Protein AF-A0A116KPY0-F1 (afdb_monomer)

Sequence (129 aa):
MREEKLGYFAAVAFVLICLCLWVFSPQIIGVVNQKDYEVQKVNERTSYKIRKSVEDTARSMISSYQNDKLAYEQYKDSESQEHQSWAQSYKQRANSTATKYNDYILKNSYVWEGNIPSDIDMELEVLYD

Structure (mmCIF, N/CA/C/O backbone):
data_AF-A0A116KPY0-F1
#
_entry.id   AF-A0A116KPY0-F1
#
loop_
_atom_site.group_PDB
_atom_site.id
_atom_site.type_symbol
_atom_site.label_atom_id
_atom_site.label_alt_id
_atom_site.label_comp_id
_atom_site.label_asym_id
_atom_site.label_entity_id
_atom_site.label_seq_id
_atom_site.pdbx_PDB_ins_code
_atom_site.Cartn_x
_atom_site.Cartn_y
_atom_site.Cartn_z
_atom_site.occupancy
_atom_site.B_iso_or_equiv
_atom_site.auth_seq_id
_atom_site.auth_comp_id
_atom_site.auth_asym_id
_atom_site.auth_atom_id
_atom_site.pdbx_PDB_model_num
ATOM 1 N N . MET A 1 1 ? 24.062 0.025 -74.319 1.00 59.38 1 MET A N 1
ATOM 2 C CA . MET A 1 1 ? 22.779 -0.299 -73.645 1.00 59.38 1 MET A CA 1
ATOM 3 C C . MET A 1 1 ? 22.802 -1.497 -72.687 1.00 59.38 1 MET A C 1
ATOM 5 O O . MET A 1 1 ? 22.381 -1.297 -71.557 1.00 59.38 1 MET A O 1
ATOM 9 N N . ARG A 1 2 ? 23.214 -2.728 -73.058 1.00 61.72 2 ARG A N 1
ATOM 10 C CA . ARG A 1 2 ? 23.197 -3.873 -72.107 1.00 61.72 2 ARG A CA 1
ATOM 11 C C . ARG A 1 2 ? 24.331 -3.806 -71.068 1.00 61.72 2 ARG A C 1
ATOM 13 O O . ARG A 1 2 ? 24.078 -4.052 -69.896 1.00 61.72 2 ARG A O 1
ATOM 20 N N . GLU A 1 3 ? 25.531 -3.397 -71.477 1.00 68.56 3 GLU A N 1
ATOM 21 C CA . GLU A 1 3 ? 26.697 -3.295 -70.579 1.00 68.56 3 GLU A CA 1
ATOM 22 C C . GLU A 1 3 ? 26.642 -2.079 -69.638 1.00 68.56 3 GLU A C 1
ATOM 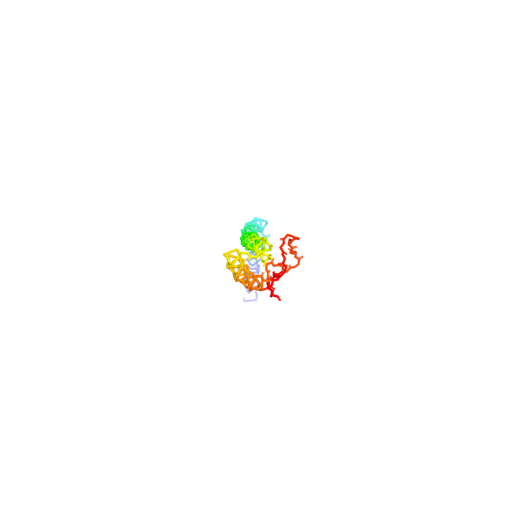24 O O . GLU A 1 3 ? 26.964 -2.194 -68.461 1.00 68.56 3 GLU A O 1
ATOM 29 N N . GLU A 1 4 ? 26.112 -0.942 -70.098 1.00 71.38 4 GLU A N 1
ATOM 30 C CA . GLU A 1 4 ? 25.907 0.254 -69.259 1.00 71.38 4 GLU A CA 1
ATOM 31 C C . GLU A 1 4 ? 24.882 0.014 -68.139 1.00 71.38 4 GLU A C 1
ATOM 33 O O . GLU A 1 4 ? 25.069 0.462 -67.008 1.00 71.38 4 GLU A O 1
ATOM 38 N N . LYS A 1 5 ? 23.813 -0.746 -68.424 1.00 73.31 5 LYS A N 1
ATOM 39 C CA . LYS A 1 5 ? 22.828 -1.144 -67.406 1.00 73.31 5 LYS A CA 1
ATOM 40 C C . LYS A 1 5 ? 23.421 -2.115 -66.384 1.00 73.31 5 LYS A C 1
ATOM 42 O O . LYS A 1 5 ? 23.064 -2.035 -65.214 1.00 73.31 5 LYS A O 1
ATOM 47 N N . LEU A 1 6 ? 24.335 -2.992 -66.805 1.00 78.62 6 LEU A N 1
ATOM 48 C CA . LEU A 1 6 ? 25.021 -3.931 -65.915 1.00 78.62 6 LEU A CA 1
ATOM 49 C C . LEU A 1 6 ? 25.975 -3.202 -64.952 1.00 78.62 6 LEU A C 1
ATOM 51 O O . LEU A 1 6 ? 25.968 -3.488 -63.756 1.00 78.62 6 LEU A O 1
ATOM 55 N N . GLY A 1 7 ? 26.725 -2.210 -65.446 1.00 82.81 7 GLY A N 1
ATOM 56 C CA . GLY A 1 7 ? 27.597 -1.368 -64.617 1.00 82.81 7 GLY A CA 1
ATOM 57 C C . GLY A 1 7 ? 26.829 -0.530 -63.589 1.00 82.81 7 GLY A C 1
ATOM 58 O O . GLY A 1 7 ? 27.230 -0.454 -62.429 1.00 82.81 7 GLY A O 1
ATOM 59 N N . TYR A 1 8 ? 25.680 0.034 -63.976 1.00 86.44 8 TYR A N 1
ATOM 60 C CA . TYR A 1 8 ? 24.814 0.772 -63.050 1.00 86.44 8 TYR A CA 1
ATOM 61 C C . TYR A 1 8 ? 24.224 -0.133 -61.958 1.00 86.44 8 TYR A C 1
ATOM 63 O O . TYR A 1 8 ? 24.247 0.224 -60.782 1.00 86.44 8 TYR A O 1
ATOM 71 N N . PHE A 1 9 ? 23.755 -1.332 -62.319 1.00 86.19 9 PHE A N 1
ATOM 72 C CA . PHE A 1 9 ? 23.277 -2.317 -61.342 1.00 86.19 9 PHE A CA 1
ATOM 73 C C . PHE 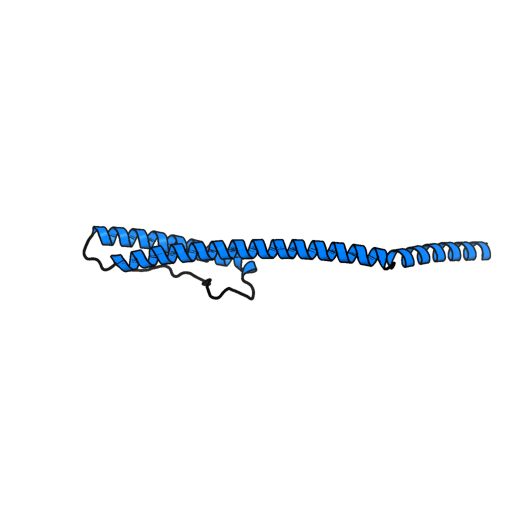A 1 9 ? 24.369 -2.728 -60.351 1.00 86.19 9 PHE A C 1
ATOM 75 O O . PHE A 1 9 ? 24.099 -2.816 -59.154 1.00 86.19 9 PHE A O 1
ATOM 82 N N . ALA A 1 10 ? 25.601 -2.932 -60.825 1.00 87.31 10 ALA A N 1
ATOM 83 C CA . ALA A 1 10 ? 26.736 -3.245 -59.963 1.00 87.31 10 ALA A CA 1
ATOM 84 C C . ALA A 1 10 ? 27.062 -2.092 -58.996 1.00 87.31 10 ALA A C 1
ATOM 86 O O . ALA A 1 10 ? 27.289 -2.334 -57.812 1.00 87.31 10 ALA A O 1
ATOM 87 N N . ALA A 1 11 ? 27.016 -0.842 -59.468 1.00 87.88 11 ALA A N 1
ATOM 88 C CA . ALA A 1 11 ? 27.234 0.332 -58.625 1.00 87.88 11 ALA A CA 1
ATOM 89 C C . ALA A 1 11 ? 26.144 0.487 -57.549 1.00 87.88 11 ALA A C 1
ATOM 91 O O . ALA A 1 11 ? 26.458 0.715 -56.381 1.00 87.88 11 ALA A O 1
ATOM 92 N N . VAL A 1 12 ? 24.869 0.301 -57.908 1.00 90.19 12 VAL A N 1
ATOM 93 C CA . VAL A 1 12 ? 23.751 0.345 -56.949 1.00 90.19 12 VAL A CA 1
ATOM 94 C C . VAL A 1 12 ? 23.861 -0.786 -55.925 1.00 90.19 12 VAL A C 1
ATOM 96 O O . VAL A 1 12 ? 23.705 -0.546 -54.728 1.00 90.19 12 VAL A O 1
ATOM 99 N N . ALA A 1 13 ? 24.184 -2.004 -56.365 1.00 89.00 13 ALA A N 1
ATOM 100 C CA . ALA A 1 13 ? 24.389 -3.138 -55.469 1.00 89.00 13 ALA A CA 1
ATOM 101 C C . ALA A 1 13 ? 25.551 -2.891 -54.495 1.00 89.00 13 ALA A C 1
ATOM 103 O O . ALA A 1 13 ? 25.421 -3.171 -53.306 1.00 89.00 13 ALA A O 1
ATOM 104 N N . PHE A 1 14 ? 26.656 -2.309 -54.964 1.00 89.19 14 PHE A N 1
ATOM 105 C CA . PHE A 1 14 ? 27.798 -1.966 -54.119 1.00 89.19 14 PHE A CA 1
ATOM 106 C C . PHE A 1 14 ? 27.436 -0.932 -53.044 1.00 89.19 14 PHE A C 1
ATOM 108 O O . PHE A 1 14 ? 27.757 -1.126 -51.873 1.00 89.19 14 PHE A O 1
ATOM 115 N N . VAL A 1 15 ? 26.696 0.121 -53.408 1.00 90.00 15 VAL A N 1
ATOM 116 C CA . VAL A 1 15 ? 26.216 1.126 -52.445 1.00 90.00 15 VAL A CA 1
ATOM 117 C C . VAL A 1 15 ? 25.295 0.494 -51.398 1.00 90.00 15 VAL A C 1
ATOM 119 O O . VAL A 1 15 ? 25.451 0.764 -50.208 1.00 90.00 15 VAL A O 1
ATOM 122 N N . LEU A 1 16 ? 24.382 -0.391 -51.808 1.00 88.25 16 LEU A N 1
ATOM 123 C CA . LEU A 1 16 ? 23.508 -1.113 -50.879 1.00 88.25 16 LEU A CA 1
ATOM 124 C C . LEU A 1 16 ? 24.301 -2.019 -49.927 1.00 88.25 16 LEU A C 1
ATOM 126 O O . LEU A 1 16 ? 24.023 -2.030 -48.730 1.00 88.25 16 LEU A O 1
ATOM 130 N N . ILE A 1 17 ? 25.324 -2.717 -50.424 1.00 88.00 17 ILE A N 1
ATOM 131 C CA . ILE A 1 17 ? 26.202 -3.559 -49.599 1.00 88.00 17 ILE A CA 1
ATOM 132 C C . ILE A 1 17 ? 26.971 -2.708 -48.582 1.00 88.00 17 ILE A C 1
ATOM 134 O O . ILE A 1 17 ? 27.023 -3.069 -47.406 1.00 88.00 17 ILE A O 1
ATOM 138 N N . CYS A 1 18 ? 27.518 -1.559 -48.987 1.00 85.38 18 CYS A N 1
ATOM 139 C CA . CYS A 1 18 ? 28.190 -0.639 -48.067 1.00 85.38 18 CYS A CA 1
ATOM 140 C C . CYS A 1 18 ? 27.243 -0.112 -46.978 1.00 85.38 18 CYS A C 1
ATOM 142 O O . CYS A 1 18 ? 27.634 -0.054 -45.813 1.00 85.38 18 CYS A O 1
ATOM 144 N N . LEU A 1 19 ? 25.996 0.218 -47.327 1.00 85.38 19 LEU A N 1
ATOM 145 C CA . LEU A 1 19 ? 24.984 0.643 -46.355 1.00 85.38 19 LEU A CA 1
ATOM 146 C C . LEU A 1 19 ? 24.613 -0.487 -45.385 1.00 85.38 19 LEU A C 1
ATOM 148 O O . LEU A 1 19 ? 24.522 -0.246 -44.182 1.00 85.38 19 LEU A O 1
ATOM 152 N N . CYS A 1 20 ? 24.466 -1.724 -45.868 1.00 82.12 20 CYS A N 1
ATOM 153 C CA . CYS A 1 20 ? 24.232 -2.883 -45.006 1.00 82.12 20 CYS A CA 1
ATOM 154 C C . CYS A 1 20 ? 25.398 -3.105 -44.032 1.00 82.12 20 CYS A C 1
ATOM 156 O O . CYS A 1 20 ? 25.173 -3.213 -42.829 1.00 82.12 20 CYS A O 1
ATOM 158 N N . LEU A 1 21 ? 26.643 -3.113 -44.519 1.00 79.88 21 LEU A N 1
ATOM 159 C CA . LEU A 1 21 ? 27.829 -3.279 -43.670 1.00 79.88 21 LEU A CA 1
ATOM 160 C C . LEU A 1 21 ? 27.964 -2.160 -42.628 1.00 79.88 21 LEU A C 1
ATOM 162 O O . LEU A 1 21 ? 28.443 -2.409 -41.522 1.00 79.88 21 LEU A O 1
ATOM 166 N N . TRP A 1 22 ? 27.508 -0.948 -42.952 1.00 78.38 22 TRP A N 1
ATOM 167 C CA . TRP A 1 22 ? 27.476 0.162 -42.006 1.00 78.38 22 TRP A CA 1
ATOM 168 C C . TRP A 1 22 ? 26.437 -0.061 -40.896 1.00 78.38 22 TRP A C 1
ATOM 170 O O . TRP A 1 22 ? 26.776 0.057 -39.721 1.00 78.38 22 TRP A O 1
ATOM 180 N N . VAL A 1 23 ? 25.211 -0.483 -41.230 1.00 76.06 23 VAL A N 1
ATOM 181 C CA . VAL A 1 23 ? 24.151 -0.783 -40.240 1.00 76.06 23 VAL A CA 1
ATOM 182 C C . VAL A 1 23 ? 24.526 -1.955 -39.324 1.00 76.06 23 VAL A C 1
ATOM 184 O O . VAL A 1 23 ? 24.256 -1.905 -38.126 1.00 76.06 23 VAL A O 1
ATOM 187 N N . PHE A 1 24 ? 25.196 -2.980 -39.857 1.00 74.75 24 PHE A N 1
ATOM 188 C CA . PHE A 1 24 ? 25.697 -4.120 -39.077 1.00 74.75 24 PHE A CA 1
ATOM 189 C C . PHE A 1 24 ? 27.041 -3.854 -38.387 1.00 74.75 24 PHE A C 1
ATOM 191 O O . PHE A 1 24 ? 27.625 -4.769 -37.800 1.00 74.75 24 PHE A O 1
ATOM 198 N N . SER A 1 25 ? 27.558 -2.623 -38.444 1.00 82.94 25 SER A N 1
ATOM 199 C CA . SER A 1 25 ? 28.826 -2.311 -37.799 1.00 82.94 25 SER A CA 1
ATOM 200 C C . SER A 1 25 ? 28.729 -2.531 -36.278 1.00 82.94 25 SER A C 1
ATOM 202 O O . SER A 1 25 ? 27.765 -2.093 -35.638 1.00 82.94 25 SER A O 1
ATOM 204 N N . PRO A 1 26 ? 29.743 -3.163 -35.657 1.00 76.62 26 PRO A N 1
ATOM 205 C CA . PRO A 1 26 ? 29.753 -3.411 -34.214 1.00 76.62 26 PRO A CA 1
ATOM 206 C C . PRO A 1 26 ? 29.600 -2.139 -33.367 1.00 76.62 26 PRO A C 1
ATOM 208 O O . PRO A 1 26 ? 29.085 -2.190 -32.254 1.00 76.62 26 PRO A O 1
ATOM 211 N N . GLN A 1 27 ? 30.021 -0.989 -33.903 1.00 77.19 27 GLN A N 1
ATOM 212 C CA . GLN A 1 27 ? 29.917 0.312 -33.243 1.00 77.19 27 GLN A CA 1
ATOM 213 C C . GLN A 1 27 ? 28.461 0.778 -33.108 1.00 77.19 27 GLN A C 1
ATOM 215 O O . GLN A 1 27 ? 28.064 1.219 -32.032 1.00 77.19 27 GLN A O 1
ATOM 220 N N . ILE A 1 28 ? 27.650 0.639 -34.163 1.00 77.62 28 ILE A N 1
ATOM 221 C CA . ILE A 1 28 ? 26.231 1.023 -34.136 1.00 77.62 28 ILE A CA 1
ATOM 222 C C . ILE A 1 28 ? 25.440 0.079 -33.224 1.00 77.62 28 ILE A C 1
ATOM 224 O O . ILE A 1 28 ? 24.664 0.546 -32.390 1.00 77.62 28 ILE A O 1
ATOM 228 N N . ILE A 1 29 ? 25.698 -1.230 -33.307 1.00 78.75 29 ILE A N 1
ATOM 229 C CA . ILE A 1 29 ? 25.062 -2.229 -32.434 1.00 78.75 29 ILE A CA 1
ATOM 230 C C . ILE A 1 29 ? 25.403 -1.960 -30.958 1.00 78.75 29 ILE A C 1
ATOM 232 O O . ILE A 1 29 ? 24.522 -2.012 -30.103 1.00 78.75 29 ILE A O 1
ATOM 236 N N . GLY A 1 30 ? 26.657 -1.608 -30.649 1.00 81.88 30 GLY A N 1
ATOM 237 C CA . GLY A 1 30 ? 27.081 -1.263 -29.289 1.00 81.88 30 GLY A CA 1
ATOM 238 C C . GLY A 1 30 ? 26.343 -0.053 -28.707 1.00 81.88 30 GLY A C 1
ATOM 239 O O . GLY A 1 30 ? 25.903 -0.100 -27.558 1.00 81.88 30 GLY A O 1
ATOM 240 N N . VAL A 1 31 ? 26.147 1.002 -29.504 1.00 82.25 31 VAL A N 1
ATOM 241 C CA . VAL A 1 31 ? 25.407 2.207 -29.082 1.00 82.25 31 VAL A CA 1
ATOM 242 C C . VAL A 1 31 ? 23.919 1.911 -28.870 1.00 82.25 31 VAL A C 1
ATOM 244 O O . VAL A 1 31 ? 23.341 2.382 -27.890 1.00 82.25 31 VAL A O 1
ATOM 247 N N . VAL A 1 32 ? 23.298 1.112 -29.747 1.00 80.62 32 VAL A N 1
ATOM 248 C CA . VAL A 1 32 ? 21.894 0.692 -29.585 1.00 80.62 32 VAL A CA 1
ATOM 249 C C . VAL A 1 32 ? 21.728 -0.142 -28.315 1.00 80.62 32 VAL A C 1
ATOM 251 O O . VAL A 1 32 ? 20.874 0.182 -27.497 1.00 80.62 32 VAL A O 1
ATOM 254 N N . ASN A 1 33 ? 22.606 -1.119 -28.077 1.00 81.94 33 ASN A N 1
ATOM 255 C CA . ASN A 1 33 ? 22.566 -1.949 -26.870 1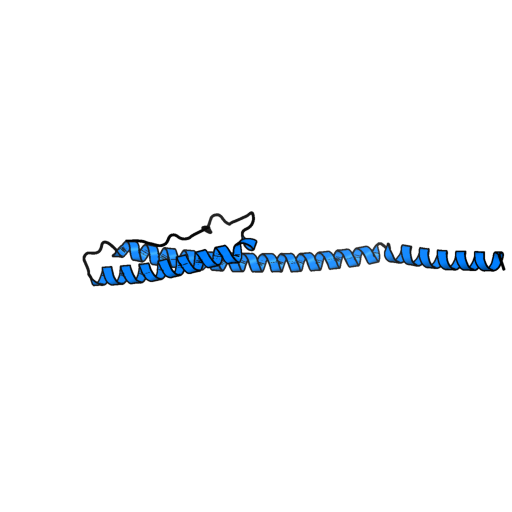.00 81.94 33 ASN A CA 1
ATOM 256 C C . ASN A 1 33 ? 22.756 -1.133 -25.584 1.00 81.94 33 ASN A C 1
ATOM 258 O O . ASN A 1 33 ? 22.080 -1.390 -24.590 1.00 81.94 33 ASN A O 1
ATOM 262 N N . GLN A 1 34 ? 23.659 -0.144 -25.582 1.00 86.31 34 GLN A N 1
ATOM 263 C CA . GLN A 1 34 ? 23.834 0.740 -24.428 1.00 86.31 34 GLN A CA 1
ATOM 264 C C . GLN A 1 34 ? 22.568 1.560 -24.167 1.00 86.31 34 GLN A C 1
ATOM 266 O O . GLN A 1 34 ? 22.120 1.649 -23.024 1.00 86.31 34 GLN A O 1
ATOM 271 N N . LYS A 1 35 ? 21.978 2.137 -25.219 1.00 83.81 35 LYS A N 1
ATOM 272 C CA . LYS A 1 35 ? 20.732 2.896 -25.105 1.00 83.81 35 LYS A CA 1
ATOM 273 C C . LYS A 1 35 ? 19.593 2.012 -24.591 1.00 83.81 35 LYS A C 1
ATOM 275 O O . LYS A 1 35 ? 18.875 2.427 -23.685 1.00 83.81 35 LYS A O 1
ATOM 280 N N . ASP A 1 36 ? 19.457 0.800 -25.119 1.00 85.50 36 ASP A N 1
ATOM 281 C CA . ASP A 1 36 ? 18.443 -0.161 -24.681 1.00 85.50 36 ASP A CA 1
ATOM 282 C C . ASP A 1 36 ? 18.652 -0.558 -23.218 1.00 85.50 36 ASP A C 1
ATOM 284 O O . ASP A 1 36 ? 17.693 -0.590 -22.448 1.00 85.50 36 ASP A O 1
ATOM 288 N N . TYR A 1 37 ? 19.900 -0.772 -22.799 1.00 87.31 37 TYR A N 1
ATOM 289 C CA . TYR A 1 37 ? 20.242 -1.037 -21.403 1.00 87.31 37 TYR A CA 1
ATOM 290 C C . TYR A 1 37 ? 19.901 0.143 -20.481 1.00 87.31 37 TYR A C 1
ATOM 292 O O . TYR A 1 37 ? 19.338 -0.049 -19.403 1.00 87.31 37 TYR A O 1
ATOM 300 N N . GLU A 1 38 ? 20.195 1.379 -20.888 1.00 86.81 38 GLU A N 1
ATOM 301 C CA . GLU A 1 38 ? 19.836 2.573 -20.116 1.00 86.81 38 GLU A CA 1
ATOM 302 C C . GLU A 1 38 ? 18.314 2.744 -20.002 1.00 86.81 38 GLU A C 1
ATOM 304 O O . GLU A 1 38 ? 17.813 3.043 -18.914 1.00 86.81 38 GLU A O 1
ATOM 309 N N . VAL A 1 39 ? 17.570 2.485 -21.082 1.00 86.38 39 VAL A N 1
ATOM 310 C CA . VAL A 1 39 ? 16.099 2.489 -21.083 1.00 86.38 39 VAL A CA 1
ATOM 311 C C . VAL A 1 39 ? 15.550 1.402 -20.160 1.00 86.38 39 VAL A C 1
ATOM 313 O O . VAL A 1 39 ? 14.698 1.696 -19.321 1.00 86.38 39 VAL A O 1
ATOM 316 N N . GLN A 1 40 ? 16.061 0.171 -20.251 1.00 85.75 40 GLN A N 1
ATOM 317 C CA . GLN A 1 40 ? 15.673 -0.931 -19.364 1.00 85.75 40 GLN A CA 1
ATOM 318 C C . GLN A 1 40 ? 15.928 -0.571 -17.900 1.00 85.75 40 GLN A C 1
ATOM 320 O O . GLN A 1 40 ? 15.024 -0.667 -17.075 1.00 85.75 40 GLN A O 1
ATOM 325 N N . LYS A 1 41 ? 17.104 -0.025 -17.586 1.00 88.12 41 LYS A N 1
ATOM 326 C CA . LYS A 1 41 ? 17.461 0.420 -16.235 1.00 88.12 41 LYS A CA 1
ATOM 327 C C . LYS A 1 41 ? 16.526 1.508 -15.699 1.00 88.12 41 LYS A C 1
ATOM 329 O O . LYS A 1 41 ? 16.200 1.516 -14.510 1.00 88.12 41 LYS A O 1
ATOM 334 N N . VAL A 1 42 ? 16.108 2.461 -16.534 1.00 81.06 42 VAL A N 1
ATOM 335 C CA . VAL A 1 42 ? 15.138 3.498 -16.139 1.00 81.06 42 VAL A CA 1
ATOM 336 C C . VAL A 1 42 ? 13.747 2.896 -15.929 1.00 81.06 42 VAL A C 1
ATOM 338 O O . VAL A 1 42 ? 13.091 3.224 -14.936 1.00 81.06 42 VAL A O 1
ATOM 341 N N . ASN A 1 43 ? 13.319 1.990 -16.807 1.00 81.88 43 ASN A N 1
ATOM 342 C CA . ASN A 1 43 ? 12.042 1.289 -16.688 1.00 81.88 43 ASN A CA 1
ATOM 343 C C . ASN A 1 43 ? 11.984 0.432 -15.417 1.00 81.88 43 ASN A C 1
ATOM 345 O O . ASN A 1 43 ? 11.028 0.543 -14.653 1.00 81.88 43 ASN A O 1
ATOM 349 N N . GLU A 1 44 ? 13.032 -0.337 -15.124 1.00 82.00 44 GLU A N 1
ATOM 350 C CA . GLU A 1 44 ? 13.155 -1.136 -13.900 1.00 82.00 44 GLU A CA 1
ATOM 351 C C . GLU A 1 44 ? 13.107 -0.266 -12.644 1.00 82.00 44 GLU A C 1
ATOM 353 O O . GLU A 1 44 ? 12.358 -0.556 -11.712 1.00 82.00 44 GLU A O 1
ATOM 358 N N . ARG A 1 45 ? 13.854 0.848 -12.619 1.00 82.50 45 ARG A N 1
ATOM 359 C CA . ARG A 1 45 ? 13.810 1.804 -11.498 1.00 82.50 45 ARG A CA 1
ATOM 360 C C . ARG A 1 45 ? 12.415 2.381 -11.295 1.00 82.50 45 ARG A C 1
ATOM 362 O O . ARG A 1 45 ? 12.005 2.580 -10.154 1.00 82.50 45 ARG A O 1
ATOM 369 N N . THR A 1 46 ? 11.717 2.691 -12.381 1.00 82.19 46 THR A N 1
ATOM 370 C CA . THR A 1 46 ? 10.366 3.260 -12.335 1.00 82.19 46 THR A CA 1
ATOM 371 C C . THR A 1 46 ? 9.369 2.225 -11.826 1.00 82.19 46 THR A C 1
ATOM 373 O O . THR A 1 46 ? 8.638 2.510 -10.882 1.00 82.19 46 THR A O 1
ATOM 376 N N . SER A 1 47 ? 9.417 1.003 -12.361 1.00 84.06 47 SER A N 1
ATOM 377 C CA . SER A 1 47 ? 8.616 -0.136 -11.900 1.00 84.06 47 SER A CA 1
ATOM 378 C C . SER A 1 47 ? 8.847 -0.429 -10.414 1.00 84.06 47 SER A C 1
ATOM 380 O O . SER A 1 47 ? 7.895 -0.486 -9.635 1.00 84.06 47 SER A O 1
ATOM 382 N N . TYR A 1 48 ? 10.111 -0.488 -9.978 1.00 87.12 48 TYR A N 1
ATOM 383 C CA . TYR A 1 48 ? 10.460 -0.671 -8.569 1.00 87.12 48 TYR A CA 1
ATOM 384 C C . TYR A 1 48 ? 9.902 0.444 -7.679 1.00 87.12 48 TYR A C 1
ATOM 386 O O . TYR A 1 48 ? 9.341 0.159 -6.624 1.00 87.12 48 TYR A O 1
ATOM 394 N N . LYS A 1 49 ? 10.037 1.712 -8.087 1.00 88.56 49 LYS A N 1
ATOM 395 C CA . LYS A 1 49 ? 9.501 2.850 -7.324 1.00 88.56 49 LYS A CA 1
ATOM 396 C C . LYS A 1 49 ? 7.982 2.784 -7.192 1.00 88.56 49 LYS A C 1
ATOM 398 O O . LYS A 1 49 ? 7.479 3.052 -6.106 1.00 88.56 49 LYS A O 1
ATOM 403 N N . ILE A 1 50 ? 7.277 2.428 -8.267 1.00 88.31 50 ILE A N 1
ATOM 404 C CA . ILE A 1 50 ? 5.820 2.255 -8.249 1.00 88.31 50 ILE A CA 1
ATOM 405 C C . ILE A 1 50 ? 5.452 1.140 -7.273 1.00 88.31 50 ILE A C 1
ATOM 407 O O . ILE A 1 50 ? 4.686 1.387 -6.347 1.00 88.31 50 ILE A O 1
ATOM 411 N N . ARG A 1 51 ? 6.060 -0.045 -7.414 1.00 89.69 51 ARG A N 1
ATOM 412 C CA . ARG A 1 51 ? 5.795 -1.178 -6.521 1.00 89.69 51 ARG A CA 1
ATOM 413 C C . ARG A 1 51 ? 6.055 -0.824 -5.060 1.00 89.69 51 ARG A C 1
ATOM 415 O O . ARG A 1 51 ? 5.182 -1.009 -4.223 1.00 89.69 51 ARG A O 1
ATOM 422 N N . LYS A 1 52 ? 7.213 -0.228 -4.769 1.00 91.38 52 LYS A N 1
ATOM 423 C CA . LYS A 1 52 ? 7.566 0.211 -3.417 1.00 91.38 52 LYS A CA 1
ATOM 424 C C . LYS A 1 52 ? 6.558 1.215 -2.856 1.00 91.38 52 LYS A C 1
ATOM 426 O O . LYS A 1 52 ? 6.132 1.071 -1.722 1.00 91.38 52 LYS A O 1
ATOM 431 N N . SER A 1 53 ? 6.162 2.215 -3.642 1.00 92.56 53 SER A N 1
ATOM 432 C CA . SER A 1 53 ? 5.174 3.208 -3.202 1.00 92.56 53 SER A CA 1
ATOM 433 C C . SER A 1 53 ? 3.832 2.564 -2.859 1.00 92.56 53 SER A C 1
ATOM 435 O O . SER A 1 53 ? 3.160 3.011 -1.928 1.00 92.56 53 SER A O 1
ATOM 437 N N . VAL A 1 54 ? 3.437 1.543 -3.620 1.00 93.06 54 VAL A N 1
ATOM 438 C CA . VAL A 1 54 ? 2.189 0.818 -3.393 1.00 93.06 54 VAL A CA 1
ATOM 439 C C . VAL A 1 54 ? 2.279 -0.043 -2.133 1.00 93.06 54 VAL A C 1
ATOM 441 O O . VAL A 1 54 ? 1.398 0.028 -1.278 1.00 93.06 54 VAL A O 1
ATOM 444 N N . GLU A 1 55 ? 3.376 -0.779 -1.965 1.00 92.12 55 GLU A N 1
ATOM 445 C CA . GLU A 1 55 ? 3.659 -1.552 -0.753 1.00 92.12 55 GLU A CA 1
ATOM 446 C C . GLU A 1 55 ? 3.722 -0.684 0.510 1.00 92.12 55 GLU A C 1
ATOM 448 O O . GLU A 1 55 ? 3.108 -1.020 1.519 1.00 92.12 55 GLU A O 1
ATOM 453 N N . ASP A 1 56 ? 4.428 0.448 0.469 1.00 94.06 56 ASP A N 1
ATOM 454 C CA . ASP A 1 56 ? 4.569 1.346 1.620 1.00 94.06 56 ASP A CA 1
ATOM 455 C C . ASP A 1 56 ? 3.207 1.937 2.032 1.00 94.06 56 ASP A C 1
ATOM 457 O O . ASP A 1 56 ? 2.904 2.057 3.222 1.00 94.06 56 ASP A O 1
ATOM 461 N N . THR A 1 57 ? 2.344 2.238 1.055 1.00 95.19 57 THR A N 1
ATOM 462 C CA . THR A 1 57 ? 0.969 2.694 1.311 1.00 95.19 57 THR A CA 1
ATOM 463 C C . THR A 1 57 ? 0.125 1.581 1.932 1.00 95.19 57 THR A C 1
ATOM 465 O O . THR A 1 57 ? -0.549 1.819 2.936 1.00 95.19 57 THR A O 1
ATOM 468 N N . ALA A 1 58 ? 0.195 0.364 1.385 1.00 94.44 58 ALA A N 1
ATOM 469 C CA . ALA A 1 58 ? -0.508 -0.801 1.917 1.00 94.44 58 ALA A CA 1
ATOM 470 C C . ALA A 1 58 ? -0.103 -1.076 3.376 1.00 94.44 58 ALA A C 1
ATOM 472 O O . ALA A 1 58 ? -0.967 -1.144 4.249 1.00 94.44 58 ALA A O 1
ATOM 473 N N . ARG A 1 59 ? 1.203 -1.106 3.674 1.00 94.56 59 ARG A N 1
ATOM 474 C CA . ARG A 1 59 ? 1.732 -1.265 5.041 1.00 94.56 59 ARG A CA 1
ATOM 475 C C . ARG A 1 59 ? 1.245 -0.175 5.989 1.00 94.56 59 ARG A C 1
ATOM 477 O O . ARG A 1 59 ? 0.875 -0.467 7.125 1.00 94.56 59 ARG A O 1
ATOM 484 N N . SER A 1 60 ? 1.213 1.077 5.531 1.00 96.50 60 SER A N 1
ATOM 485 C CA . SER A 1 60 ? 0.687 2.181 6.338 1.00 96.50 60 SER A CA 1
ATOM 486 C C . SER A 1 60 ? -0.786 1.967 6.691 1.00 96.50 60 SER A C 1
ATOM 488 O O . SER A 1 60 ? -1.173 2.197 7.835 1.00 96.50 60 SER A O 1
ATOM 490 N N . MET A 1 61 ? -1.602 1.525 5.732 1.00 96.62 61 MET A N 1
ATOM 491 C CA . MET A 1 61 ? -3.027 1.264 5.953 1.00 96.62 61 MET A CA 1
ATOM 492 C C . MET A 1 61 ? -3.249 0.076 6.894 1.00 96.62 61 MET A C 1
ATOM 494 O O . MET A 1 61 ? -4.061 0.188 7.812 1.00 96.62 61 MET A O 1
ATOM 498 N N . ILE A 1 62 ? -2.494 -1.016 6.723 1.00 96.12 62 ILE A N 1
ATOM 499 C CA . ILE A 1 62 ? -2.521 -2.177 7.628 1.00 96.12 62 ILE A CA 1
ATOM 500 C C . ILE A 1 62 ? -2.176 -1.741 9.055 1.00 96.12 62 ILE A C 1
ATOM 502 O O . ILE A 1 62 ? -2.908 -2.063 9.987 1.00 96.12 62 ILE A O 1
ATOM 506 N N . SER A 1 63 ? -1.109 -0.956 9.237 1.00 96.56 63 SER A N 1
ATOM 507 C CA . SER A 1 63 ? -0.705 -0.472 10.562 1.00 96.56 63 SER A CA 1
ATOM 508 C C . SER A 1 63 ? -1.782 0.403 11.214 1.00 96.56 63 SER A C 1
ATOM 510 O O . SER A 1 63 ? -2.102 0.213 12.388 1.00 96.56 63 SER A O 1
ATOM 512 N N . SER A 1 64 ? -2.394 1.327 10.462 1.00 96.44 64 SER A N 1
ATOM 513 C CA . SER A 1 64 ? -3.516 2.131 10.966 1.00 96.44 64 SER A CA 1
ATOM 514 C C . SER A 1 64 ? -4.714 1.266 11.366 1.00 96.44 64 SER A C 1
ATOM 516 O O . SER A 1 64 ? -5.255 1.449 12.455 1.00 96.44 64 SER A O 1
ATOM 518 N N . TYR A 1 65 ? -5.085 0.293 10.529 1.00 97.69 65 TYR A N 1
ATOM 519 C CA . TYR A 1 65 ? -6.161 -0.650 10.827 1.00 97.69 65 TYR A CA 1
ATOM 520 C C . TYR A 1 65 ? -5.876 -1.464 12.093 1.00 97.69 65 TYR A C 1
ATOM 522 O O . TYR A 1 65 ? -6.743 -1.566 12.955 1.00 97.69 65 TYR A O 1
ATOM 530 N N . GLN A 1 66 ? -4.665 -2.006 12.238 1.00 96.25 66 GLN A N 1
ATOM 531 C CA . GLN A 1 66 ? -4.276 -2.802 13.404 1.00 96.25 66 GLN A CA 1
ATOM 532 C C . GLN A 1 66 ? -4.320 -1.985 14.698 1.00 96.25 66 GLN A C 1
ATOM 534 O O . GLN A 1 66 ? -4.801 -2.486 15.712 1.00 96.25 66 GLN A O 1
ATOM 539 N N . ASN A 1 67 ? -3.880 -0.723 14.663 1.00 97.12 67 ASN A N 1
ATOM 540 C CA . ASN A 1 67 ? -3.950 0.171 15.820 1.00 97.12 67 ASN A CA 1
ATOM 541 C C . ASN A 1 67 ? -5.400 0.449 16.241 1.00 97.12 67 ASN A C 1
ATOM 543 O O . ASN A 1 67 ? -5.727 0.361 17.425 1.00 97.12 67 ASN A O 1
ATOM 547 N N . ASP A 1 68 ? -6.277 0.752 15.280 1.00 97.31 68 ASP A N 1
ATOM 548 C CA . ASP A 1 68 ? -7.694 0.986 15.566 1.00 97.31 68 ASP A CA 1
ATOM 549 C C . ASP A 1 68 ? -8.406 -0.307 16.006 1.00 97.31 68 ASP A C 1
ATOM 551 O O . ASP A 1 68 ? -9.199 -0.271 16.945 1.00 97.31 68 ASP A O 1
ATOM 555 N N . LYS A 1 69 ? -8.087 -1.463 15.404 1.00 96.31 69 LYS A N 1
ATOM 556 C CA . LYS A 1 69 ? -8.609 -2.776 15.823 1.00 96.31 69 LYS A CA 1
ATOM 557 C C . LYS A 1 69 ? -8.194 -3.093 17.256 1.00 96.31 69 LYS A C 1
ATOM 559 O O . LYS A 1 69 ? -9.047 -3.442 18.061 1.00 96.31 69 LYS A O 1
ATOM 564 N N . LEU A 1 70 ? -6.920 -2.912 17.603 1.00 96.44 70 LEU A N 1
ATOM 565 C CA . LEU A 1 70 ? -6.424 -3.139 18.961 1.00 96.44 70 LEU A CA 1
ATOM 566 C C . LEU A 1 70 ? -7.140 -2.247 19.983 1.00 96.44 70 LEU A C 1
ATOM 568 O O . LEU A 1 70 ? -7.536 -2.719 21.047 1.00 96.44 70 LEU A O 1
ATOM 572 N N . ALA A 1 71 ? -7.337 -0.971 19.654 1.00 95.44 71 ALA A N 1
ATOM 573 C CA . ALA A 1 71 ? -8.048 -0.047 20.527 1.00 95.44 71 ALA A CA 1
ATOM 574 C C . ALA A 1 71 ? -9.541 -0.398 20.662 1.00 95.44 71 ALA A C 1
ATOM 576 O O . ALA A 1 71 ? -10.094 -0.298 21.754 1.00 95.44 71 ALA A O 1
ATOM 577 N N . TYR A 1 72 ? -10.194 -0.856 19.590 1.00 96.00 72 TY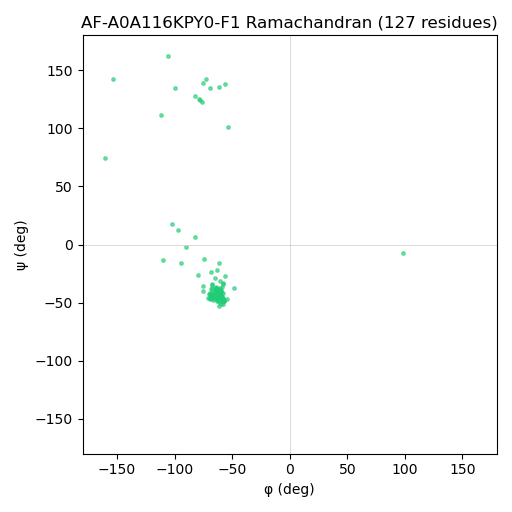R A N 1
ATOM 578 C CA . TYR A 1 72 ? -11.553 -1.397 19.669 1.00 96.00 72 TYR A CA 1
ATOM 579 C C . TYR A 1 72 ? -11.614 -2.610 20.607 1.00 96.00 72 TYR A C 1
ATOM 581 O O . TYR A 1 72 ? -12.403 -2.604 21.549 1.00 96.00 72 TYR A O 1
ATOM 589 N N . GLU A 1 73 ? -10.739 -3.596 20.406 1.00 93.81 73 GLU A N 1
ATOM 590 C CA . GLU A 1 73 ? -10.656 -4.810 21.228 1.00 93.81 73 GLU A CA 1
ATOM 591 C C . GLU A 1 73 ? -10.409 -4.500 22.712 1.00 93.81 73 GLU A C 1
ATOM 593 O O . GLU A 1 73 ? -10.944 -5.178 23.585 1.00 93.81 73 GLU A O 1
A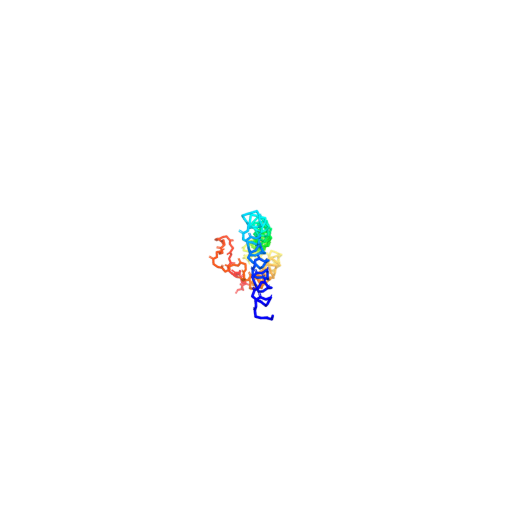TOM 598 N N . GLN A 1 74 ? -9.655 -3.441 23.016 1.00 94.38 74 GLN A N 1
ATOM 599 C CA . GLN A 1 74 ? -9.393 -3.014 24.391 1.00 94.38 74 GLN A CA 1
ATOM 600 C C . GLN A 1 74 ? -10.644 -2.488 25.116 1.00 94.38 74 GLN A C 1
ATOM 602 O O . GLN A 1 74 ? -10.764 -2.662 26.330 1.00 94.38 74 GLN A O 1
ATOM 607 N N . TYR A 1 75 ? -11.549 -1.809 24.406 1.00 93.25 75 TYR A N 1
ATOM 608 C CA . TYR A 1 75 ? -12.675 -1.098 25.023 1.00 93.25 75 TYR A CA 1
ATOM 609 C C . TYR A 1 75 ? -14.047 -1.731 24.756 1.00 93.25 75 TYR A C 1
ATOM 611 O O . TYR A 1 75 ? -15.006 -1.357 25.434 1.00 93.25 75 TYR A O 1
ATOM 619 N N . LYS A 1 76 ? -14.162 -2.672 23.807 1.00 91.19 76 LYS A N 1
ATOM 620 C CA . LYS A 1 76 ? -15.452 -3.235 23.365 1.00 91.19 76 LYS A CA 1
ATOM 621 C C . LYS A 1 76 ? -16.256 -3.895 24.491 1.00 91.19 76 LYS A C 1
ATOM 623 O O . LYS A 1 76 ? -17.467 -3.718 24.539 1.00 91.19 76 LYS A O 1
ATOM 628 N N . ASP A 1 77 ? -15.574 -4.558 25.426 1.00 92.00 77 ASP A N 1
ATOM 629 C CA . ASP A 1 77 ? -16.192 -5.299 26.534 1.00 92.00 77 ASP A CA 1
ATOM 630 C C . ASP A 1 77 ? -16.239 -4.481 27.839 1.00 92.00 77 ASP A C 1
ATOM 632 O O . ASP A 1 77 ? -16.482 -5.013 28.922 1.00 92.00 77 ASP A O 1
ATOM 636 N N . SER A 1 78 ? -15.969 -3.173 27.773 1.00 91.25 78 SER A N 1
ATOM 637 C CA . SER A 1 78 ? -15.997 -2.321 28.959 1.00 91.25 78 SER A CA 1
ATOM 638 C C . SER A 1 78 ? -17.432 -2.004 29.393 1.00 91.25 78 SER A C 1
ATOM 640 O O . SER A 1 78 ? -18.285 -1.668 28.573 1.00 91.25 78 SER A O 1
ATOM 642 N N . GLU A 1 79 ? -17.691 -2.025 30.703 1.00 90.31 79 GLU A N 1
ATOM 643 C CA . GLU A 1 79 ? -18.987 -1.627 31.280 1.00 90.31 79 GLU A CA 1
ATOM 644 C C . GLU A 1 79 ? -19.215 -0.102 31.272 1.00 90.31 79 GLU A C 1
ATOM 646 O O . GLU A 1 79 ? -20.328 0.371 31.499 1.00 90.31 79 GLU A O 1
ATOM 651 N N . SER A 1 80 ? -18.169 0.690 31.002 1.00 92.94 80 SER A N 1
ATOM 652 C CA . SER A 1 80 ? -18.272 2.148 30.910 1.00 92.94 80 SER A CA 1
ATOM 653 C C . SER A 1 80 ? -18.849 2.576 29.561 1.00 92.94 80 SER A C 1
ATOM 655 O O . SER A 1 80 ? -18.278 2.286 28.508 1.00 92.94 80 SER A O 1
ATOM 657 N N . GLN A 1 81 ? -19.930 3.360 29.589 1.00 91.62 81 GLN A N 1
ATOM 658 C CA . GLN A 1 81 ? -20.546 3.927 28.385 1.00 91.62 81 GLN A CA 1
ATOM 659 C C . GLN A 1 81 ? -19.568 4.795 27.572 1.00 91.62 81 GLN A C 1
ATOM 661 O O . GLN A 1 81 ? -19.628 4.824 26.342 1.00 91.62 81 GLN A O 1
ATOM 666 N N . GLU A 1 82 ? -18.645 5.488 28.241 1.00 92.62 82 GLU A N 1
ATOM 667 C CA . GLU A 1 82 ? -17.615 6.293 27.580 1.00 92.62 82 GLU A CA 1
ATOM 668 C C . GLU A 1 82 ? -16.632 5.409 26.803 1.00 92.62 82 GLU A C 1
ATOM 670 O O . GLU A 1 82 ? -16.368 5.657 25.626 1.00 92.62 82 GLU A O 1
ATOM 675 N N . HIS A 1 83 ? -16.167 4.320 27.419 1.00 92.62 83 HIS A N 1
ATOM 676 C CA . HIS A 1 83 ? -15.285 3.358 26.760 1.00 92.62 83 HIS A CA 1
ATOM 677 C C . HIS A 1 83 ? -15.980 2.659 25.589 1.00 92.62 83 HIS A C 1
ATOM 679 O O . HIS A 1 83 ? -15.377 2.508 24.528 1.00 92.62 83 HIS A O 1
ATOM 685 N N . GLN A 1 84 ? -17.261 2.307 25.728 1.00 91.88 84 GLN A N 1
ATOM 686 C CA . GLN A 1 84 ? -18.042 1.754 24.618 1.00 91.88 84 GLN A CA 1
ATOM 687 C C . GLN A 1 84 ? -18.146 2.744 23.452 1.00 91.88 84 GLN A C 1
ATOM 689 O O . GLN A 1 84 ? -17.970 2.358 22.297 1.00 91.88 84 GLN A O 1
ATOM 694 N N . SER A 1 85 ? -18.370 4.031 23.732 1.00 93.38 85 SER A N 1
ATOM 695 C CA . SER A 1 85 ? -18.383 5.079 22.702 1.00 93.38 85 SER A CA 1
ATOM 696 C C . SER A 1 85 ? -17.037 5.182 21.974 1.00 93.38 85 SER A C 1
ATOM 698 O O . SER A 1 85 ? -16.987 5.255 20.741 1.00 93.38 85 SER A O 1
ATOM 700 N N . TRP A 1 86 ? -15.925 5.109 22.711 1.00 94.56 86 TRP A N 1
ATOM 701 C CA . TRP A 1 86 ? -14.591 5.062 22.111 1.00 94.56 86 TRP A CA 1
ATOM 702 C C . TRP A 1 86 ? -14.399 3.818 21.251 1.00 94.56 86 TRP A C 1
ATOM 704 O O . TRP A 1 86 ? -13.956 3.951 20.111 1.00 94.56 86 TRP A O 1
ATOM 714 N N . ALA A 1 87 ? -14.785 2.638 21.744 1.00 94.44 87 ALA A N 1
ATOM 715 C CA . ALA A 1 87 ? -14.723 1.390 20.989 1.00 94.44 87 ALA A CA 1
ATOM 716 C C . ALA A 1 87 ? -15.461 1.524 19.649 1.00 94.44 87 ALA A C 1
ATOM 718 O O . ALA A 1 87 ? -14.899 1.218 18.600 1.00 94.44 87 ALA A O 1
ATOM 719 N N . GLN A 1 88 ? -16.677 2.077 19.650 1.00 94.19 88 GLN A N 1
ATOM 720 C CA . GLN A 1 88 ? -17.442 2.301 18.420 1.00 94.19 88 GLN A CA 1
ATOM 721 C C . GLN A 1 88 ? -16.735 3.268 17.454 1.00 94.19 88 GLN A C 1
ATOM 723 O O . GLN A 1 88 ? -16.732 3.029 16.245 1.00 94.19 88 GLN A O 1
ATOM 728 N N . SER A 1 89 ? -16.081 4.318 17.962 1.00 95.75 89 SER A N 1
ATOM 729 C CA . SER A 1 89 ? -15.261 5.223 17.141 1.00 95.75 89 SER A CA 1
ATOM 730 C C . SER A 1 89 ? -14.069 4.497 16.506 1.00 95.75 89 SER A C 1
ATOM 732 O O . SER A 1 89 ? -13.869 4.582 15.292 1.00 95.75 89 SER A O 1
ATOM 734 N N . TYR A 1 90 ? -13.317 3.721 17.292 1.00 96.25 90 TYR A N 1
ATOM 735 C CA . TYR A 1 90 ? -12.210 2.898 16.794 1.00 96.25 90 TYR A CA 1
ATOM 736 C C . TYR A 1 90 ? -12.688 1.883 15.743 1.00 96.25 90 TYR A C 1
ATOM 738 O O . TYR A 1 90 ? -12.092 1.798 14.669 1.00 96.25 90 TYR A O 1
ATOM 746 N N . LYS A 1 91 ? -13.821 1.206 15.979 1.00 96.06 91 LYS A N 1
ATOM 747 C CA . LYS A 1 91 ? -14.452 0.284 15.018 1.00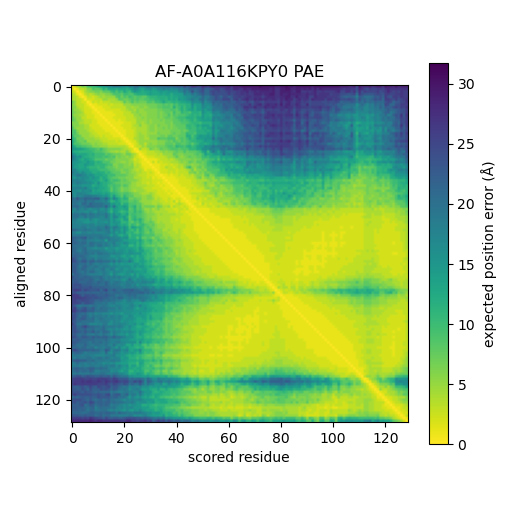 96.06 91 LYS A CA 1
ATOM 748 C C . LYS A 1 91 ? -14.755 0.974 13.689 1.00 96.06 91 LYS A C 1
ATOM 750 O O . LYS A 1 91 ? -14.400 0.462 12.630 1.00 96.06 91 LYS A O 1
ATOM 755 N N . GLN A 1 92 ? -15.382 2.151 13.724 1.00 96.56 92 GLN A N 1
ATOM 756 C CA . GLN A 1 92 ? -15.704 2.904 12.507 1.00 96.56 92 GLN A CA 1
ATOM 757 C C . GLN A 1 92 ? -14.449 3.268 11.704 1.00 96.56 92 GLN A C 1
ATOM 759 O O . GLN A 1 92 ? -14.453 3.156 10.474 1.00 96.56 92 GLN A O 1
ATOM 764 N N . ARG A 1 93 ? -13.363 3.669 12.376 1.00 96.69 93 ARG A N 1
ATOM 765 C CA . ARG A 1 93 ? -12.097 3.994 11.703 1.00 96.69 93 ARG A CA 1
ATOM 766 C C . ARG A 1 93 ? -11.397 2.761 11.136 1.00 96.69 93 ARG A C 1
ATOM 768 O O . ARG A 1 93 ? -10.973 2.806 9.977 1.00 96.69 93 ARG A O 1
ATOM 775 N N . ALA A 1 94 ? -11.363 1.656 11.882 1.00 97.00 94 ALA A N 1
ATOM 776 C CA . ALA A 1 94 ? -10.844 0.377 11.403 1.00 97.00 94 ALA A CA 1
ATOM 777 C C . ALA A 1 94 ? -11.614 -0.087 10.156 1.00 97.00 94 ALA A C 1
ATOM 779 O O . ALA A 1 94 ? -11.011 -0.311 9.110 1.00 97.00 94 ALA A O 1
ATOM 780 N N . ASN A 1 95 ? -12.947 -0.110 10.207 1.00 96.88 95 ASN A N 1
ATOM 781 C CA . ASN A 1 95 ? -13.786 -0.545 9.085 1.00 96.88 95 ASN A CA 1
ATOM 782 C C . ASN A 1 95 ? -13.653 0.371 7.858 1.00 96.88 95 ASN A C 1
ATOM 784 O O . ASN A 1 95 ? -13.599 -0.108 6.722 1.00 96.88 95 ASN A O 1
ATOM 788 N N . SER A 1 96 ? -13.543 1.689 8.068 1.00 96.88 96 SER A N 1
ATOM 789 C CA . SER A 1 96 ? -13.268 2.635 6.980 1.00 96.88 96 SER A CA 1
ATOM 790 C C . SER A 1 96 ? -11.911 2.364 6.328 1.00 96.88 96 SER A C 1
ATOM 792 O O . SER A 1 96 ? -11.790 2.421 5.103 1.00 96.88 96 SER A O 1
ATOM 794 N N . THR A 1 97 ? -10.897 2.050 7.134 1.00 97.06 97 THR A N 1
ATOM 795 C CA . THR A 1 97 ? -9.551 1.725 6.653 1.00 97.06 97 THR A CA 1
ATOM 796 C C . THR A 1 97 ? -9.537 0.397 5.905 1.00 97.06 97 THR A C 1
ATOM 798 O O . THR A 1 97 ? -9.013 0.362 4.796 1.00 97.06 97 THR A O 1
ATOM 801 N N . ALA A 1 98 ? -10.181 -0.646 6.435 1.00 96.44 98 ALA A N 1
ATOM 802 C CA . ALA A 1 98 ? -10.311 -1.948 5.781 1.00 96.44 98 ALA A CA 1
ATOM 803 C C . ALA A 1 98 ? -10.995 -1.831 4.412 1.00 96.44 98 ALA A C 1
ATOM 805 O O . ALA A 1 98 ? -10.467 -2.307 3.414 1.00 96.44 98 ALA A O 1
ATOM 806 N N . THR A 1 99 ? -12.102 -1.086 4.326 1.00 96.31 99 THR A N 1
ATOM 807 C CA . THR A 1 99 ? -12.800 -0.853 3.047 1.00 96.31 99 THR A CA 1
ATOM 808 C C . THR A 1 99 ? -11.889 -0.167 2.026 1.00 96.31 99 THR A C 1
ATOM 810 O O . THR A 1 99 ? -11.758 -0.618 0.890 1.00 96.31 99 THR A O 1
ATOM 813 N N . LYS A 1 100 ? -11.212 0.916 2.435 1.00 96.25 100 LYS A N 1
ATOM 814 C CA . LYS A 1 100 ? -10.284 1.647 1.555 1.00 96.25 100 LYS A CA 1
ATOM 815 C C . LYS A 1 100 ? -9.095 0.788 1.137 1.00 96.25 100 LYS A C 1
ATOM 817 O O . LYS A 1 100 ? -8.628 0.922 0.011 1.00 96.25 100 LYS A O 1
ATOM 822 N N . TYR A 1 101 ? -8.599 -0.046 2.043 1.00 96.00 101 TYR A N 1
ATOM 823 C CA . TYR A 1 101 ? -7.499 -0.961 1.791 1.00 96.00 101 TYR A CA 1
ATOM 824 C C . TYR A 1 101 ? -7.889 -2.039 0.780 1.00 96.00 101 TYR A C 1
ATOM 826 O O . TYR A 1 101 ? -7.174 -2.227 -0.199 1.00 96.00 101 TYR A O 1
ATOM 834 N N . ASN A 1 102 ? -9.045 -2.680 0.952 1.00 94.44 102 ASN A N 1
ATOM 835 C CA . ASN A 1 102 ? -9.520 -3.731 0.049 1.00 94.44 102 ASN A CA 1
ATOM 836 C C . ASN A 1 102 ? -9.702 -3.178 -1.376 1.00 94.44 102 ASN A C 1
ATOM 838 O O . ASN A 1 102 ? -9.214 -3.762 -2.346 1.00 94.44 102 ASN A O 1
ATOM 842 N N . ASP A 1 103 ? -10.282 -1.980 -1.501 1.00 95.31 103 ASP A N 1
ATOM 843 C CA . ASP A 1 103 ? -10.359 -1.250 -2.772 1.00 95.31 103 ASP A CA 1
ATOM 844 C C . ASP A 1 103 ? -8.974 -0.920 -3.348 1.00 95.31 103 ASP A C 1
ATOM 846 O O . ASP A 1 103 ? -8.768 -0.948 -4.565 1.00 95.31 103 ASP A O 1
ATOM 850 N N . TYR A 1 104 ? -8.025 -0.548 -2.488 1.00 94.00 104 TYR A N 1
ATOM 851 C CA . TYR A 1 104 ? -6.666 -0.195 -2.883 1.00 94.00 104 TYR A CA 1
ATOM 852 C C . TYR A 1 104 ? -5.895 -1.407 -3.412 1.00 94.00 104 TYR A C 1
ATOM 854 O O . TYR A 1 104 ? -5.274 -1.311 -4.473 1.00 94.00 104 TYR A O 1
ATOM 862 N N . ILE A 1 105 ? -5.966 -2.546 -2.722 1.00 91.75 105 ILE A N 1
ATOM 863 C CA . ILE A 1 105 ? -5.345 -3.799 -3.156 1.00 91.75 105 ILE A CA 1
ATOM 864 C C . ILE A 1 105 ? -5.928 -4.246 -4.494 1.00 91.75 105 ILE A C 1
ATOM 866 O O . ILE A 1 105 ? -5.158 -4.539 -5.410 1.00 91.75 105 ILE A O 1
ATOM 870 N N . LEU A 1 106 ? -7.255 -4.192 -4.654 1.00 90.75 106 LEU A N 1
ATOM 871 C CA . LEU A 1 106 ? -7.916 -4.546 -5.911 1.00 90.75 106 LEU A CA 1
ATOM 872 C C . LEU A 1 106 ? -7.461 -3.658 -7.079 1.00 90.75 106 LEU A C 1
ATOM 874 O O . LEU A 1 106 ? -7.145 -4.164 -8.154 1.00 90.75 106 LEU A O 1
ATOM 878 N N . LYS A 1 107 ? -7.384 -2.336 -6.876 1.00 91.69 107 LYS A N 1
ATOM 879 C CA . LYS A 1 107 ? -6.935 -1.384 -7.913 1.00 91.69 107 LYS A CA 1
ATOM 880 C C . LYS A 1 107 ? -5.473 -1.573 -8.309 1.00 91.69 107 LYS A C 1
ATOM 882 O O . LYS A 1 107 ? -5.112 -1.269 -9.443 1.00 91.69 107 LYS A O 1
ATOM 887 N N . ASN A 1 108 ? -4.643 -2.053 -7.388 1.00 90.94 108 ASN A N 1
ATOM 888 C CA . ASN A 1 108 ? -3.218 -2.275 -7.611 1.00 90.94 108 ASN A CA 1
ATOM 889 C C . ASN A 1 108 ? -2.879 -3.755 -7.858 1.00 90.94 108 ASN A C 1
ATOM 891 O O . ASN A 1 108 ? -1.712 -4.120 -7.771 1.00 90.94 108 ASN A O 1
ATOM 895 N N . SER A 1 109 ? -3.857 -4.599 -8.209 1.00 87.19 109 SER A N 1
ATOM 896 C CA . SER A 1 109 ? -3.667 -6.037 -8.474 1.00 87.19 109 SER A CA 1
ATOM 897 C C . SER A 1 109 ? -2.501 -6.349 -9.418 1.00 87.19 109 SER A C 1
ATOM 899 O O . SER A 1 109 ? -1.739 -7.278 -9.166 1.00 87.19 109 SER A O 1
ATOM 901 N N . TYR A 1 110 ? -2.292 -5.516 -10.439 1.00 85.00 110 TYR A N 1
ATOM 902 C CA . TYR A 1 110 ? -1.192 -5.633 -11.404 1.00 85.00 110 TYR A CA 1
ATOM 903 C C . TYR A 1 110 ? 0.211 -5.485 -10.787 1.00 85.00 110 TYR A C 1
ATOM 905 O O . TYR A 1 110 ? 1.198 -5.919 -11.373 1.00 85.00 110 TYR A O 1
ATOM 913 N N . VAL A 1 111 ? 0.326 -4.850 -9.618 1.00 84.75 111 VAL A N 1
ATOM 914 C CA . VAL A 1 111 ? 1.583 -4.724 -8.861 1.00 84.75 111 VAL A CA 1
ATOM 915 C C . VAL A 1 111 ? 1.876 -6.005 -8.074 1.00 84.75 111 VAL A C 1
ATOM 917 O O . VAL A 1 111 ? 3.037 -6.311 -7.798 1.00 84.75 111 VAL A O 1
ATOM 920 N N . TRP A 1 112 ? 0.821 -6.748 -7.735 1.00 77.69 112 TRP A N 1
ATOM 921 C CA . TRP A 1 112 ? 0.830 -7.919 -6.861 1.00 77.69 112 TRP A CA 1
ATOM 922 C C . TRP A 1 112 ? 0.952 -9.252 -7.618 1.00 77.69 112 TRP A C 1
ATOM 924 O O . TRP A 1 112 ? 1.269 -10.268 -6.996 1.00 77.69 112 TRP A O 1
ATOM 934 N N . GLU A 1 113 ? 0.719 -9.268 -8.939 1.00 71.12 113 GLU A N 1
ATOM 935 C CA . GLU A 1 113 ? 0.749 -10.473 -9.783 1.00 71.12 113 GLU A CA 1
ATOM 936 C C . GLU A 1 113 ? 2.073 -11.251 -9.641 1.00 71.12 113 GLU A C 1
ATOM 938 O O . GLU A 1 113 ? 3.107 -10.909 -10.214 1.00 71.12 113 GLU A O 1
ATOM 943 N N . GLY A 1 114 ? 2.023 -12.336 -8.862 1.00 65.56 114 GLY A N 1
ATOM 944 C CA . GLY A 1 114 ? 3.073 -13.351 -8.760 1.00 65.56 114 GLY A CA 1
ATOM 945 C C . GLY A 1 114 ? 4.032 -13.234 -7.573 1.00 65.56 114 GLY A C 1
ATOM 946 O O . GLY A 1 114 ? 4.820 -14.159 -7.382 1.00 65.56 114 GLY A O 1
ATOM 947 N N . ASN A 1 115 ? 3.989 -12.164 -6.767 1.00 70.88 115 ASN A N 1
ATOM 948 C CA . ASN A 1 115 ? 4.862 -12.042 -5.589 1.00 70.88 115 ASN A CA 1
ATOM 949 C C . ASN A 1 115 ? 4.351 -11.020 -4.560 1.00 70.88 115 ASN A C 1
ATOM 951 O O . ASN A 1 115 ? 4.893 -9.920 -4.438 1.00 70.88 115 ASN A O 1
ATOM 955 N N . ILE A 1 116 ? 3.308 -11.386 -3.821 1.00 77.00 116 ILE A N 1
ATOM 956 C CA . ILE A 1 116 ? 2.797 -10.568 -2.717 1.00 77.00 116 ILE A CA 1
ATOM 957 C C . ILE A 1 116 ? 3.713 -10.766 -1.507 1.00 77.00 116 ILE A C 1
ATOM 959 O O . ILE A 1 116 ? 3.923 -11.914 -1.104 1.00 77.00 116 ILE A O 1
ATOM 963 N N . PRO A 1 117 ? 4.285 -9.693 -0.934 1.00 80.69 117 PRO A N 1
ATOM 964 C CA . PRO A 1 117 ? 5.038 -9.793 0.309 1.00 80.69 117 PRO A CA 1
ATOM 965 C C . PRO A 1 117 ? 4.187 -10.420 1.423 1.00 80.69 117 PRO A C 1
ATOM 967 O O . PRO A 1 117 ? 3.014 -10.091 1.565 1.00 80.69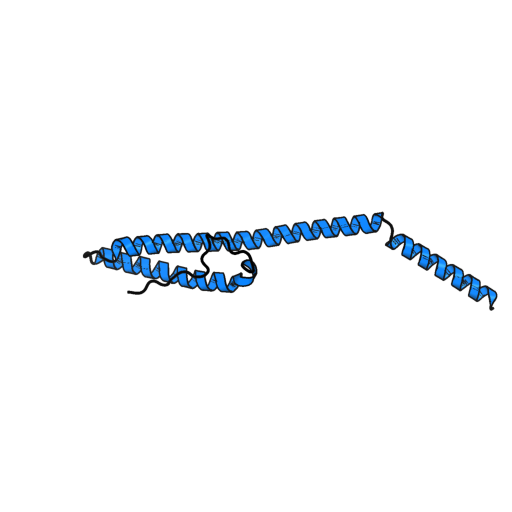 117 PRO A O 1
ATOM 970 N N . SER A 1 118 ? 4.768 -11.314 2.229 1.00 83.44 118 SER A N 1
ATOM 971 C CA . SER A 1 118 ? 4.038 -12.050 3.279 1.00 83.44 118 SER A CA 1
ATOM 972 C C . SER A 1 118 ? 3.417 -11.164 4.366 1.00 83.44 118 SER A C 1
ATOM 974 O O . SER A 1 118 ? 2.606 -11.641 5.148 1.00 83.44 118 SER A O 1
ATOM 976 N N . ASP A 1 119 ? 3.850 -9.910 4.460 1.00 84.69 119 ASP A N 1
ATOM 977 C CA . ASP A 1 119 ? 3.381 -8.896 5.404 1.00 84.69 119 ASP A CA 1
ATOM 978 C C . ASP A 1 119 ? 2.206 -8.049 4.877 1.00 84.69 119 ASP A C 1
ATOM 980 O O . ASP A 1 119 ? 1.721 -7.177 5.596 1.00 84.69 119 ASP A O 1
ATOM 984 N N . ILE A 1 120 ? 1.766 -8.272 3.634 1.00 86.81 120 ILE A N 1
ATOM 985 C CA . ILE A 1 120 ? 0.649 -7.559 3.006 1.00 86.81 120 ILE A CA 1
ATOM 986 C C . ILE A 1 120 ? -0.512 -8.534 2.818 1.00 86.81 120 ILE A C 1
ATOM 988 O O . ILE A 1 120 ? -0.455 -9.442 1.990 1.00 86.81 120 ILE A O 1
ATOM 992 N N . ASP A 1 121 ? -1.583 -8.320 3.578 1.00 85.81 121 ASP A N 1
ATOM 993 C CA . ASP A 1 121 ? -2.793 -9.133 3.484 1.00 85.81 121 ASP A CA 1
ATOM 994 C C . ASP A 1 121 ? -3.566 -8.823 2.194 1.00 85.81 121 ASP A C 1
ATOM 996 O O . ASP A 1 121 ? -3.675 -7.673 1.778 1.00 85.81 121 ASP A O 1
ATOM 1000 N N . MET A 1 122 ? -4.161 -9.828 1.554 1.00 86.19 122 MET A N 1
ATOM 1001 C CA . MET A 1 122 ? -4.994 -9.598 0.360 1.00 86.19 122 MET A CA 1
ATOM 1002 C C . MET A 1 122 ? -6.294 -8.854 0.668 1.00 86.19 122 MET A C 1
ATOM 1004 O O . MET A 1 122 ? -6.877 -8.221 -0.211 1.00 86.19 122 MET A O 1
ATOM 1008 N N . GLU A 1 123 ? -6.741 -8.938 1.914 1.00 90.00 123 GLU A N 1
ATOM 1009 C CA . GLU A 1 123 ? -7.967 -8.332 2.396 1.00 90.00 123 GLU A CA 1
ATOM 1010 C C . GLU A 1 123 ? -7.837 -8.066 3.897 1.00 90.00 123 GLU A C 1
ATOM 1012 O O . GLU A 1 123 ? -7.269 -8.876 4.632 1.00 90.00 123 GLU A O 1
ATOM 1017 N N . LEU A 1 124 ? -8.379 -6.942 4.355 1.00 93.44 124 LEU A N 1
ATOM 1018 C CA . LEU A 1 124 ? -8.594 -6.665 5.769 1.00 93.44 124 LEU A CA 1
ATOM 1019 C C . LEU A 1 124 ? -10.053 -6.930 6.131 1.00 93.44 124 LEU A C 1
ATOM 1021 O O . LEU A 1 124 ? -10.981 -6.497 5.444 1.00 93.44 124 LEU A O 1
ATOM 1025 N N . GLU A 1 125 ? -10.237 -7.611 7.256 1.00 93.06 125 GLU A N 1
ATOM 1026 C CA . GLU A 1 125 ? -11.544 -7.967 7.794 1.00 93.06 125 GLU A CA 1
ATOM 1027 C C . GLU A 1 125 ? -12.303 -6.730 8.303 1.00 93.06 125 GLU A C 1
ATOM 1029 O O . GLU A 1 125 ? -11.767 -5.898 9.045 1.00 93.06 125 GLU A O 1
ATOM 1034 N N . VAL A 1 126 ? -13.585 -6.641 7.956 1.00 91.94 126 VAL A N 1
ATOM 1035 C CA . VAL A 1 126 ? -14.513 -5.666 8.539 1.00 91.94 126 VAL A CA 1
ATOM 1036 C C . VAL A 1 126 ? -15.023 -6.206 9.875 1.00 91.94 126 VAL A C 1
ATOM 1038 O O . VAL A 1 126 ? -15.525 -7.323 9.943 1.00 91.94 126 VAL A O 1
ATOM 1041 N N . LEU A 1 127 ? -14.906 -5.406 10.933 1.00 88.19 127 LEU A N 1
ATOM 1042 C CA . LEU A 1 127 ? -15.348 -5.763 12.279 1.00 88.19 127 LEU A CA 1
ATOM 1043 C C . LEU A 1 127 ? -16.877 -5.652 12.375 1.00 88.19 127 LEU A C 1
ATOM 1045 O O . LEU A 1 127 ? -17.436 -4.571 12.144 1.00 88.19 127 LEU A O 1
ATOM 1049 N N . TYR A 1 128 ? -17.527 -6.757 12.738 1.00 80.06 128 TYR A N 1
ATOM 1050 C CA . TYR A 1 128 ? -18.960 -6.844 13.037 1.00 80.06 128 TYR A CA 1
ATOM 1051 C C . TYR A 1 128 ? -19.189 -6.970 14.552 1.00 80.06 128 TYR A C 1
ATOM 1053 O O . TYR A 1 128 ? -18.247 -7.256 15.290 1.00 80.06 128 TYR A O 1
ATOM 1061 N N . ASP A 1 129 ? -20.421 -6.698 14.993 1.00 65.25 129 ASP A N 1
ATOM 1062 C CA . ASP A 1 129 ? -20.850 -6.852 16.394 1.00 65.25 129 ASP A CA 1
ATOM 1063 C C . ASP A 1 129 ? -21.162 -8.315 16.749 1.00 65.25 129 ASP A C 1
ATOM 1065 O O . ASP A 1 129 ? -21.678 -9.041 15.864 1.00 65.25 129 ASP A O 1
#

Organism: Streptococcus suis (NCBI:txid1307)

Mean predicted aligned error: 9.8 Å

pLDDT: mean 87.72, std 8.2, range [59.38, 97.69]

Solvent-accessible surface area (backbone atoms only — not comparable to full-atom values): 7084 Å² total; per-residue (Å²): 112,75,65,61,53,50,54,50,51,51,51,52,51,49,53,52,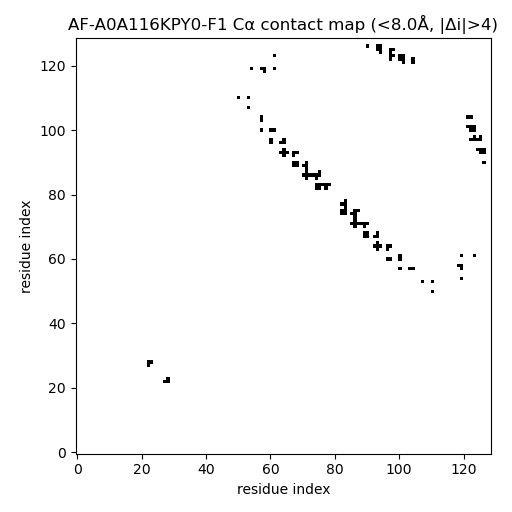50,53,53,50,56,54,66,69,27,69,68,54,51,52,53,50,52,51,51,52,49,53,50,49,54,50,49,51,53,49,52,52,50,52,46,49,55,50,50,55,50,51,50,50,48,51,52,53,25,51,53,24,46,53,52,14,69,72,20,60,84,45,90,46,70,67,40,34,53,49,12,52,52,25,44,52,53,20,32,54,41,20,54,54,46,36,54,48,46,62,75,44,42,86,71,39,73,91,67,67,57,92,90,59,72,84,62,56,80,69,82,78,135

Foldseek 3Di:
DVVVVVVVVVVVVVVVVVVVCVCPPPVVVVVVVVVVVVVVVVVVVVLVVVLVVLVVVLLVLVVLL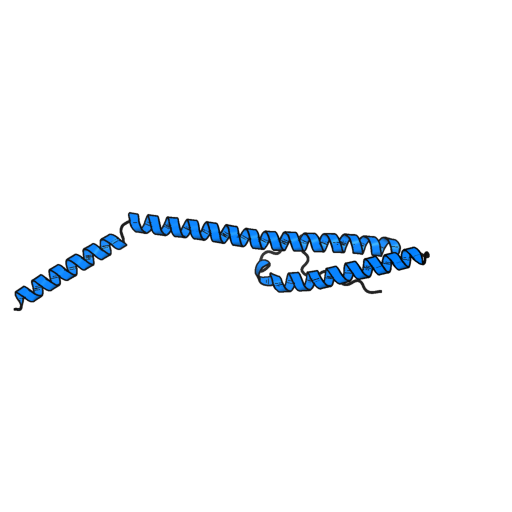VVLVVLLVVQCPDPDPVSVVSSVVSLVRNQVSQVVSLVSLVVCVVSPPPHDPPSGDNGDDRDDD

Radius of gyration: 31.96 Å; Cα contacts (8 Å, |Δi|>4): 75; chains: 1; bounding box: 51×20×105 Å

Secondary structure (DSSP, 8-state):
-HHHHHHHHHHHHHHHHHHHHHHT-HHHHHHHHHHHHHHHHHHHHHHHHHHHHHHHHHHHHHHHHHHHHHHHHHHTT-S-HHHHHHHHHHHHHHHHHHHHHHHHHHHTHHHHTT---TTS-S-PPPP--